Protein AF-A0A076LBC9-F1 (afdb_monomer)

Sequence (46 aa):
MRLKAIKITSRDGETFFKCPRCGKIFRYSKDYTRHVNKAHGHLFKK

Mean predicted aligned error: 3.48 Å

Nearest PDB structures (foldseek):
  6skg-assembly1_Bo  TM=9.068E-01  e=6.094E-05  Thermococcus kodakarensis
  6dfb-assembly1_A  TM=8.398E-01  e=9.810E-02  Homo sapiens
  8pxx-assembly1_A  TM=6.597E-01  e=7.573E-01  Homo sapiens
  1o6w-assembly1_A  TM=7.948E-01  e=2.036E+00  Saccharomyces cerevisiae
  1eg4-assembly1_A  TM=5.363E-01  e=2.036E+00  Homo sapiens

Radius of gyration: 11.18 Å; Cα contacts (8 Å, |Δi|>4): 55; chains: 1; bounding box: 15×21×36 Å

Structure (mmCIF, N/CA/C/O backbone):
data_AF-A0A076LBC9-F1
#
_entry.id   AF-A0A076LBC9-F1
#
loop_
_atom_site.group_PDB
_atom_site.id
_atom_site.type_symbol
_atom_site.label_atom_id
_atom_site.label_alt_id
_atom_site.label_comp_id
_atom_site.label_asym_id
_atom_site.label_entity_id
_atom_site.label_seq_id
_atom_site.pdbx_PDB_ins_code
_atom_site.Cartn_x
_atom_site.Cartn_y
_atom_site.Cartn_z
_atom_site.occupancy
_atom_site.B_iso_or_equiv
_atom_site.auth_seq_id
_atom_site.auth_comp_id
_atom_site.auth_asym_id
_atom_site.auth_atom_id
_atom_site.pdbx_PDB_model_num
ATOM 1 N N . MET A 1 1 ? -7.719 3.212 -12.212 1.00 61.22 1 MET A N 1
ATOM 2 C CA . MET A 1 1 ? -7.692 2.068 -11.267 1.00 61.22 1 MET A CA 1
ATOM 3 C C . MET A 1 1 ? -6.541 2.268 -10.291 1.00 61.22 1 MET A C 1
ATOM 5 O O . MET A 1 1 ? -5.472 2.644 -10.739 1.00 61.22 1 MET A O 1
ATOM 9 N N . ARG A 1 2 ? -6.726 2.079 -8.979 1.00 71.00 2 ARG A N 1
ATOM 10 C CA . ARG A 1 2 ? -5.634 2.164 -7.988 1.00 71.00 2 ARG A CA 1
ATOM 11 C C . ARG A 1 2 ? -5.359 0.756 -7.475 1.00 71.00 2 ARG A C 1
ATOM 13 O O . ARG A 1 2 ? -6.245 0.162 -6.871 1.00 71.00 2 ARG A O 1
ATOM 20 N N . LEU A 1 3 ? -4.163 0.212 -7.713 1.00 84.38 3 LEU A N 1
ATOM 21 C CA . LEU A 1 3 ? -3.795 -1.075 -7.114 1.00 84.38 3 LEU A CA 1
ATOM 22 C C . LEU A 1 3 ? -3.724 -0.886 -5.593 1.00 84.38 3 LEU A C 1
ATOM 24 O O . LEU A 1 3 ? -2.889 -0.128 -5.087 1.00 84.38 3 LEU A O 1
ATOM 28 N N . LYS A 1 4 ? -4.611 -1.557 -4.856 1.00 90.69 4 LYS A N 1
ATOM 29 C CA . LYS A 1 4 ? -4.601 -1.607 -3.389 1.00 90.69 4 LYS A CA 1
ATOM 30 C C . LYS A 1 4 ? -3.768 -2.806 -2.938 1.00 90.69 4 LYS A C 1
ATOM 32 O O . LYS A 1 4 ? -3.920 -3.893 -3.485 1.00 90.69 4 LYS A O 1
ATOM 37 N N . ALA A 1 5 ? -2.893 -2.607 -1.953 1.00 94.69 5 ALA A N 1
ATOM 38 C CA . ALA A 1 5 ? -2.099 -3.701 -1.403 1.00 94.69 5 ALA A CA 1
ATOM 39 C C . ALA A 1 5 ? -2.988 -4.705 -0.665 1.00 94.69 5 ALA A C 1
ATOM 41 O O . ALA A 1 5 ? -3.912 -4.311 0.052 1.00 94.69 5 ALA A O 1
ATOM 42 N N . ILE A 1 6 ? -2.639 -5.984 -0.772 1.00 95.94 6 ILE A N 1
ATOM 43 C CA . ILE A 1 6 ? -3.130 -7.034 0.119 1.00 95.94 6 ILE A CA 1
ATOM 44 C C . ILE A 1 6 ? -2.315 -6.935 1.413 1.00 95.94 6 ILE A C 1
ATOM 46 O O . ILE A 1 6 ? -1.086 -6.978 1.361 1.00 95.94 6 ILE A O 1
ATOM 50 N N . LYS A 1 7 ? -2.972 -6.776 2.566 1.00 96.00 7 LYS A N 1
ATOM 51 C CA . LYS A 1 7 ? -2.291 -6.816 3.868 1.00 96.00 7 LYS A CA 1
ATOM 52 C C . LYS A 1 7 ? -2.079 -8.270 4.277 1.00 96.00 7 LYS A C 1
ATOM 54 O O . LYS A 1 7 ? -3.020 -9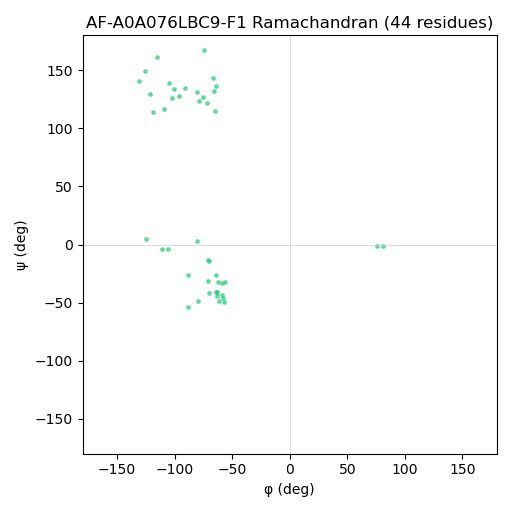.054 4.214 1.00 96.00 7 LYS A O 1
ATOM 59 N N . ILE A 1 8 ? -0.862 -8.610 4.680 1.00 95.75 8 ILE A N 1
ATOM 60 C CA . ILE A 1 8 ? -0.502 -9.937 5.182 1.00 95.75 8 ILE A CA 1
ATOM 61 C C . ILE A 1 8 ? 0.032 -9.752 6.591 1.00 95.75 8 ILE A C 1
ATOM 63 O O . ILE A 1 8 ? 0.913 -8.924 6.789 1.00 95.75 8 ILE A O 1
ATOM 67 N N . THR A 1 9 ? -0.470 -10.518 7.547 1.00 96.06 9 THR A N 1
ATOM 68 C CA . THR A 1 9 ? 0.048 -10.514 8.915 1.00 96.06 9 THR A CA 1
ATOM 69 C C . THR A 1 9 ? 0.920 -11.750 9.105 1.00 96.06 9 THR A C 1
ATOM 71 O O . THR A 1 9 ? 0.483 -12.858 8.798 1.00 96.06 9 THR A O 1
ATOM 74 N N . SER A 1 10 ? 2.163 -11.558 9.550 1.00 93.75 10 SER A N 1
ATOM 75 C CA . 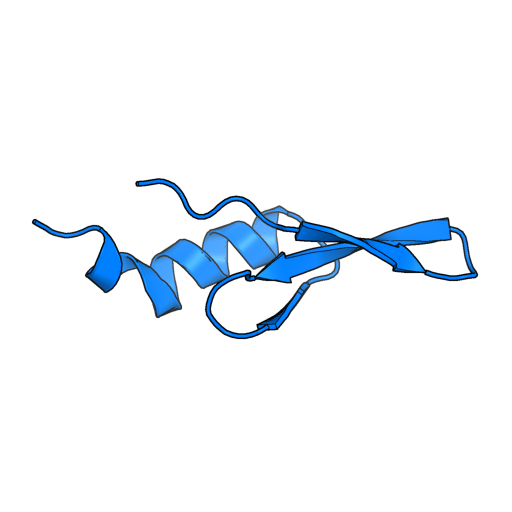SER A 1 10 ? 3.066 -12.652 9.918 1.00 93.75 10 SER A CA 1
ATOM 76 C C . SER A 1 10 ? 2.653 -13.269 11.251 1.00 93.75 10 SER A C 1
ATOM 78 O O . SER A 1 10 ? 1.875 -12.691 12.012 1.00 93.75 10 SER A O 1
ATOM 80 N N . ARG A 1 11 ? 3.229 -14.431 11.561 1.00 92.94 11 ARG A N 1
ATOM 81 C CA . ARG A 1 11 ? 3.066 -15.110 12.848 1.00 92.94 11 ARG A CA 1
ATOM 82 C C . ARG A 1 11 ? 3.476 -14.229 14.032 1.00 92.94 11 ARG A C 1
ATOM 84 O O . ARG A 1 11 ? 2.852 -14.309 15.080 1.00 92.94 11 ARG A O 1
ATOM 91 N N . ASP A 1 12 ? 4.455 -13.354 13.827 1.00 93.88 12 ASP A N 1
ATOM 92 C CA . ASP A 1 12 ? 4.962 -12.396 14.817 1.00 93.88 12 ASP A CA 1
ATOM 93 C C . ASP A 1 12 ? 4.085 -11.134 14.955 1.00 93.88 12 ASP A C 1
ATOM 95 O O . ASP A 1 12 ? 4.435 -10.200 15.670 1.00 93.88 12 ASP A O 1
ATOM 99 N N . GLY A 1 13 ? 2.960 -11.057 14.232 1.00 94.69 13 GLY A N 1
ATOM 100 C CA . GLY A 1 13 ? 2.070 -9.891 14.227 1.00 94.69 13 GLY A CA 1
ATOM 101 C C . GLY A 1 13 ? 2.529 -8.744 13.318 1.00 94.69 13 GLY A C 1
ATOM 102 O O . GLY A 1 13 ? 1.824 -7.743 13.177 1.00 94.69 13 GLY A O 1
ATOM 103 N N . GLU A 1 14 ? 3.673 -8.879 12.644 1.00 95.62 14 GLU A N 1
ATOM 104 C CA . GLU A 1 14 ? 4.127 -7.889 11.668 1.00 95.62 14 GLU A CA 1
ATOM 105 C C . GLU A 1 14 ? 3.197 -7.834 10.449 1.00 95.62 14 GLU A C 1
ATOM 107 O O . GLU A 1 14 ? 2.858 -8.857 9.853 1.00 95.62 14 GLU A O 1
ATOM 112 N N . THR A 1 15 ? 2.806 -6.625 10.041 1.00 95.44 15 THR A N 1
ATOM 113 C CA . THR A 1 15 ? 1.986 -6.414 8.841 1.00 95.44 15 THR A CA 1
ATOM 114 C C . THR A 1 15 ? 2.852 -6.074 7.631 1.00 95.44 15 THR A C 1
ATOM 116 O O . THR A 1 15 ? 3.611 -5.109 7.642 1.00 95.44 15 THR A O 1
ATOM 119 N N . PHE A 1 16 ? 2.645 -6.812 6.548 1.00 97.12 16 PH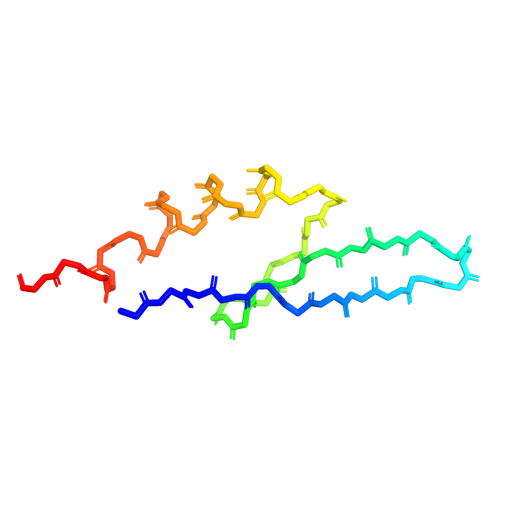E A N 1
ATOM 120 C CA . PHE A 1 16 ? 3.264 -6.631 5.243 1.00 97.12 16 PHE A CA 1
ATOM 121 C C . PHE A 1 16 ? 2.227 -6.258 4.179 1.00 97.12 16 PHE A C 1
ATOM 123 O O . PHE A 1 16 ? 1.025 -6.488 4.316 1.00 97.12 16 PHE A O 1
ATOM 130 N N . PHE A 1 17 ? 2.709 -5.699 3.076 1.00 97.31 17 PHE A N 1
ATOM 131 C CA . PHE A 1 17 ? 1.921 -5.230 1.944 1.00 97.31 17 PHE A CA 1
ATOM 132 C C . PHE A 1 17 ? 2.322 -6.009 0.696 1.00 97.31 17 PHE A C 1
ATOM 134 O O . PHE A 1 17 ? 3.437 -5.864 0.205 1.00 97.31 17 PHE A O 1
ATOM 141 N N . LYS A 1 18 ? 1.416 -6.818 0.153 1.00 97.25 18 LYS A N 1
ATOM 142 C CA . LYS A 1 18 ? 1.630 -7.574 -1.081 1.00 97.25 18 LYS A CA 1
ATOM 143 C C . LYS A 1 18 ? 0.966 -6.896 -2.265 1.00 97.25 18 LYS A C 1
ATOM 145 O O . LYS A 1 18 ? -0.199 -6.500 -2.209 1.00 97.25 18 LYS A O 1
ATOM 150 N N . CYS A 1 19 ? 1.709 -6.792 -3.360 1.00 96.56 19 CYS A N 1
ATOM 151 C CA . CYS A 1 19 ? 1.183 -6.317 -4.625 1.00 96.56 19 CYS A CA 1
ATOM 152 C C . CYS A 1 19 ? 0.264 -7.376 -5.248 1.00 96.56 19 CYS A C 1
ATOM 154 O O . CYS A 1 19 ? 0.737 -8.480 -5.528 1.00 96.56 19 CYS A O 1
ATOM 156 N N . PRO A 1 20 ? -1.019 -7.067 -5.520 1.00 94.94 20 PRO A N 1
ATOM 157 C CA . PRO A 1 20 ? -1.938 -8.037 -6.117 1.00 94.94 20 PRO A CA 1
ATOM 158 C C . PRO A 1 20 ? -1.599 -8.358 -7.579 1.00 94.94 20 PRO A C 1
ATOM 160 O O . PRO A 1 20 ? -2.094 -9.341 -8.115 1.00 94.94 20 PRO A O 1
ATOM 163 N N . ARG A 1 21 ? -0.750 -7.553 -8.234 1.00 93.44 21 ARG A N 1
ATOM 164 C CA . ARG A 1 21 ? -0.363 -7.767 -9.633 1.00 93.44 21 ARG A CA 1
ATOM 165 C C . ARG A 1 21 ? 0.859 -8.679 -9.764 1.00 93.44 21 ARG A C 1
ATOM 167 O O . ARG A 1 21 ? 0.809 -9.665 -10.491 1.00 93.44 21 ARG A O 1
ATOM 174 N N . CYS A 1 22 ? 1.965 -8.368 -9.099 1.00 95.94 22 CYS A N 1
ATOM 175 C CA . C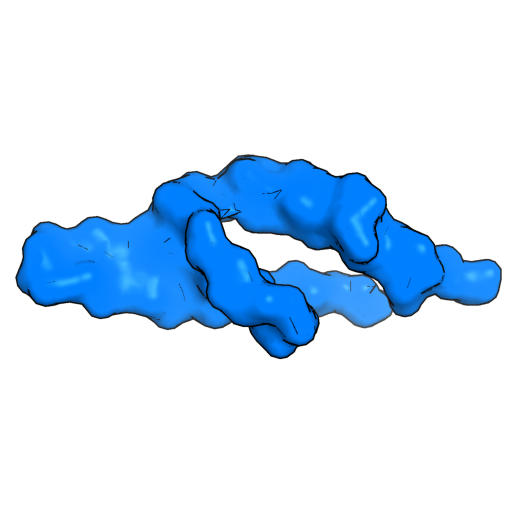YS A 1 22 ? 3.211 -9.136 -9.246 1.00 95.94 22 CYS A CA 1
ATOM 176 C C . CYS A 1 22 ? 3.540 -10.036 -8.046 1.00 95.94 22 CYS A C 1
ATOM 178 O O . CYS A 1 22 ? 4.540 -10.741 -8.072 1.00 95.94 22 CYS A O 1
ATOM 180 N N . GLY A 1 23 ? 2.747 -9.992 -6.97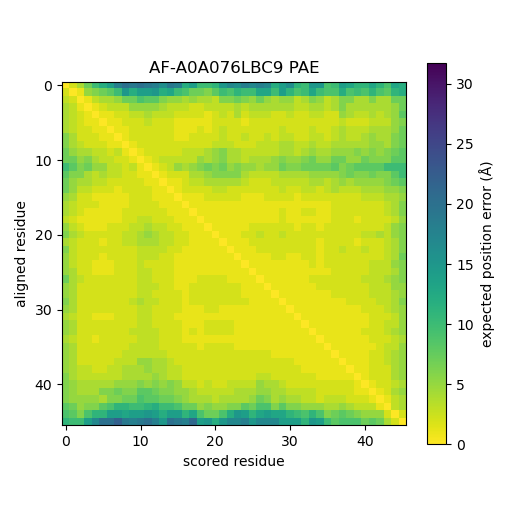2 1.00 95.81 23 GLY A N 1
ATOM 181 C CA . GLY A 1 23 ? 2.962 -10.806 -5.775 1.00 95.81 23 GLY A CA 1
ATOM 182 C C . GLY A 1 23 ? 4.093 -10.333 -4.858 1.00 95.81 23 GLY A C 1
ATOM 183 O O . GLY A 1 23 ? 4.280 -10.925 -3.798 1.00 95.81 23 GLY A O 1
ATOM 184 N N . LYS A 1 24 ? 4.813 -9.259 -5.213 1.00 97.00 24 LYS A N 1
ATOM 185 C CA . LYS A 1 24 ? 5.926 -8.724 -4.416 1.00 97.00 24 LYS A CA 1
ATOM 186 C C . LYS A 1 24 ? 5.444 -8.216 -3.054 1.00 97.00 24 LYS A C 1
ATOM 188 O O . LYS A 1 24 ? 4.412 -7.545 -2.981 1.00 97.00 24 LYS A O 1
ATOM 193 N N . ILE A 1 25 ? 6.189 -8.536 -1.999 1.00 97.25 25 ILE A N 1
ATOM 194 C CA . ILE A 1 25 ? 5.867 -8.211 -0.604 1.00 97.25 25 ILE A CA 1
ATOM 195 C C . ILE A 1 25 ? 6.756 -7.056 -0.133 1.00 97.25 25 ILE A C 1
ATOM 197 O O . ILE A 1 25 ? 7.943 -7.003 -0.449 1.00 97.25 25 ILE A O 1
ATOM 201 N N . PHE A 1 26 ? 6.175 -6.127 0.618 1.00 97.12 26 PHE A N 1
ATOM 202 C CA . PHE A 1 26 ? 6.830 -4.942 1.157 1.00 97.12 26 PHE A CA 1
ATOM 203 C C . PHE A 1 26 ? 6.530 -4.818 2.647 1.00 97.12 26 PHE A C 1
ATOM 205 O O . PHE A 1 26 ? 5.397 -5.036 3.066 1.00 97.12 26 PHE A O 1
ATOM 212 N N . ARG A 1 27 ? 7.518 -4.410 3.446 1.00 96.12 27 ARG A N 1
ATOM 213 C CA . ARG A 1 27 ? 7.321 -4.162 4.884 1.00 96.12 27 ARG A CA 1
ATOM 214 C C . ARG A 1 27 ? 6.490 -2.907 5.154 1.00 96.12 27 ARG A C 1
ATOM 216 O O . ARG A 1 27 ? 5.730 -2.862 6.110 1.00 96.12 27 ARG A O 1
ATOM 223 N N . TYR A 1 28 ? 6.590 -1.895 4.289 1.00 95.69 28 TYR A N 1
ATOM 224 C CA . TYR A 1 28 ? 5.923 -0.608 4.487 1.00 95.69 28 TYR A CA 1
ATOM 225 C C . TYR A 1 28 ? 5.044 -0.201 3.299 1.00 95.69 28 TYR A C 1
ATOM 227 O O . TYR A 1 28 ? 5.349 -0.467 2.133 1.00 95.69 28 TYR A O 1
ATOM 235 N N . SER A 1 29 ? 3.971 0.539 3.592 1.00 94.50 29 SER A N 1
ATOM 236 C CA . SER A 1 29 ? 3.028 1.063 2.593 1.00 94.50 29 SER A CA 1
ATOM 237 C C . SER A 1 29 ? 3.680 2.039 1.602 1.00 94.50 29 SER A C 1
ATOM 239 O O . SER A 1 29 ? 3.300 2.083 0.427 1.00 94.50 29 SER A O 1
ATOM 241 N N . LYS A 1 30 ? 4.691 2.796 2.049 1.00 95.31 30 LYS A N 1
ATOM 242 C CA . LYS A 1 30 ? 5.484 3.709 1.208 1.00 95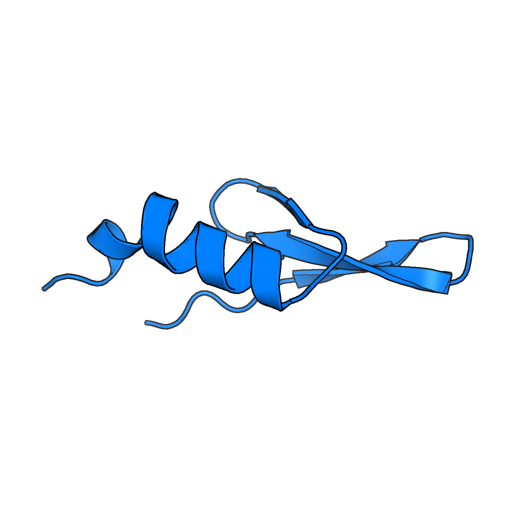.31 30 LYS A CA 1
ATOM 243 C C . LYS A 1 30 ? 6.253 2.965 0.116 1.00 95.31 30 LYS A C 1
ATOM 245 O O . LYS A 1 30 ? 6.257 3.396 -1.036 1.00 95.31 30 LYS A O 1
ATOM 250 N N . ASP A 1 31 ? 6.831 1.813 0.454 1.00 96.44 31 ASP A N 1
ATOM 251 C CA . ASP A 1 31 ? 7.583 0.987 -0.491 1.00 96.44 31 ASP A CA 1
ATOM 252 C C . ASP A 1 31 ? 6.659 0.341 -1.512 1.00 96.44 31 ASP A C 1
ATOM 254 O O . ASP A 1 31 ? 6.944 0.382 -2.709 1.00 96.44 31 ASP A O 1
ATOM 258 N N . TYR A 1 32 ? 5.506 -0.147 -1.052 1.00 97.00 32 TYR A N 1
ATOM 259 C CA . TYR A 1 32 ? 4.444 -0.620 -1.929 1.00 97.00 32 TYR A CA 1
ATOM 260 C C . TYR A 1 32 ? 3.986 0.467 -2.916 1.00 97.00 32 TYR A C 1
ATOM 262 O O . TYR A 1 32 ? 3.931 0.228 -4.121 1.00 97.00 32 TYR A O 1
ATOM 270 N N . THR A 1 33 ? 3.702 1.679 -2.433 1.00 94.56 33 THR A N 1
ATOM 271 C CA . THR A 1 33 ? 3.220 2.784 -3.281 1.00 94.56 33 THR A CA 1
ATOM 272 C C . THR A 1 33 ? 4.266 3.183 -4.321 1.00 94.56 33 THR A C 1
ATOM 274 O O . THR A 1 33 ? 3.953 3.322 -5.505 1.00 94.56 33 THR A O 1
ATOM 277 N N . ARG A 1 34 ? 5.533 3.295 -3.903 1.00 95.31 34 ARG A N 1
ATOM 278 C CA . ARG A 1 34 ? 6.663 3.554 -4.803 1.00 95.31 34 ARG A CA 1
ATOM 279 C C . ARG A 1 34 ? 6.793 2.469 -5.870 1.00 95.31 34 ARG A C 1
ATOM 281 O O . ARG A 1 34 ? 7.006 2.786 -7.039 1.00 95.31 34 ARG A O 1
ATOM 288 N N . HIS A 1 35 ? 6.652 1.206 -5.478 1.00 96.12 35 HIS A N 1
ATOM 289 C CA . HIS A 1 35 ? 6.671 0.084 -6.405 1.00 96.12 35 HIS A CA 1
ATOM 290 C C . HIS A 1 35 ? 5.529 0.162 -7.420 1.00 96.12 35 HIS A C 1
ATOM 292 O O . HIS A 1 35 ? 5.798 0.052 -8.611 1.00 96.12 35 HIS A O 1
ATOM 298 N N . VAL A 1 36 ? 4.289 0.392 -6.981 1.00 94.38 36 VAL A N 1
ATOM 299 C CA . VAL A 1 36 ? 3.133 0.497 -7.884 1.00 94.38 36 VAL A CA 1
ATOM 300 C C . VAL A 1 36 ? 3.347 1.608 -8.906 1.00 94.38 36 VAL A C 1
ATOM 302 O O . VAL A 1 36 ? 3.175 1.367 -10.094 1.00 94.38 36 VAL A O 1
ATOM 305 N N . ASN A 1 37 ? 3.798 2.788 -8.478 1.00 92.88 37 ASN A N 1
ATOM 306 C CA . ASN A 1 37 ? 4.025 3.907 -9.393 1.00 92.88 37 ASN A CA 1
ATOM 307 C C . ASN A 1 37 ? 5.131 3.618 -10.418 1.00 92.88 37 ASN A C 1
ATOM 309 O O . ASN A 1 37 ? 4.971 3.946 -11.589 1.00 92.88 37 ASN A O 1
ATOM 313 N N . LYS A 1 38 ? 6.239 2.986 -10.008 1.00 94.19 38 LYS A N 1
ATOM 314 C CA . LYS A 1 38 ? 7.367 2.706 -10.914 1.00 94.19 38 LYS A CA 1
ATOM 315 C C . LYS A 1 38 ? 7.144 1.480 -11.803 1.00 94.19 38 LYS A C 1
ATOM 317 O O . LYS A 1 38 ? 7.363 1.548 -13.003 1.00 94.19 38 LYS A O 1
ATOM 322 N N . ALA A 1 39 ? 6.729 0.360 -11.219 1.00 93.94 39 ALA A N 1
ATOM 323 C CA . ALA A 1 39 ? 6.628 -0.926 -11.911 1.00 93.94 39 ALA A CA 1
ATOM 324 C C . ALA A 1 39 ? 5.276 -1.134 -12.603 1.00 93.94 39 ALA A C 1
ATOM 326 O O . ALA A 1 39 ? 5.190 -1.888 -13.565 1.00 93.94 39 ALA A O 1
ATOM 327 N N . HIS A 1 40 ? 4.219 -0.484 -12.114 1.00 92.56 40 HIS A N 1
ATOM 328 C CA . HIS A 1 40 ? 2.851 -0.654 -12.607 1.00 92.56 40 HIS A CA 1
ATOM 329 C C . HIS A 1 40 ? 2.199 0.668 -13.024 1.00 92.56 40 HIS A C 1
ATOM 331 O O . HIS A 1 40 ? 1.040 0.667 -13.421 1.00 92.56 40 HIS A O 1
ATOM 337 N N . GLY A 1 41 ? 2.929 1.789 -12.997 1.00 89.44 41 GLY A N 1
ATOM 338 C CA . GLY A 1 41 ? 2.405 3.099 -13.393 1.00 89.44 41 GLY A CA 1
ATOM 339 C C . GLY A 1 41 ? 1.907 3.135 -14.837 1.00 89.44 41 GLY A C 1
ATOM 340 O O . GLY A 1 41 ? 0.909 3.788 -15.129 1.00 89.44 41 GLY A O 1
ATOM 341 N N . HIS A 1 42 ? 2.554 2.373 -15.725 1.00 88.00 42 HIS A N 1
ATOM 342 C CA . HIS A 1 42 ? 2.146 2.235 -17.124 1.00 88.00 42 HIS A CA 1
ATOM 343 C C . HIS A 1 42 ? 0.769 1.574 -17.283 1.00 88.00 42 HIS A C 1
ATOM 345 O O . HIS A 1 42 ? 0.076 1.878 -18.242 1.00 88.00 42 HIS A O 1
ATOM 351 N N . LEU A 1 43 ? 0.334 0.739 -16.330 1.00 84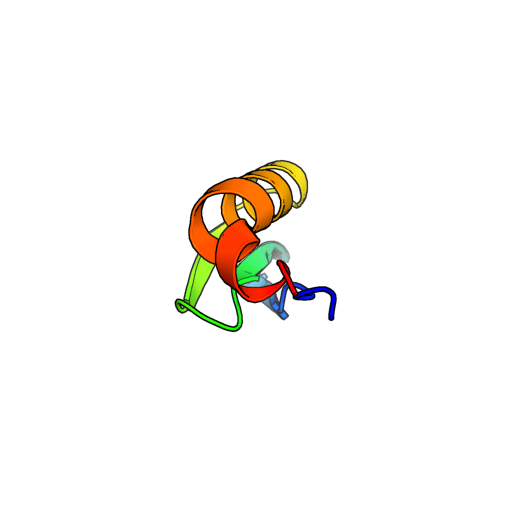.94 43 LEU A N 1
ATOM 352 C CA . LEU A 1 43 ? -0.985 0.093 -16.365 1.00 84.94 43 LEU A CA 1
ATOM 353 C C . LEU A 1 43 ? -2.135 1.076 -16.114 1.00 84.94 43 LEU A C 1
ATOM 355 O O . LEU A 1 43 ? -3.296 0.726 -16.305 1.00 84.94 43 LEU A O 1
ATOM 359 N N . PHE A 1 44 ? -1.831 2.281 -15.630 1.00 78.44 44 PHE A N 1
ATOM 360 C CA . PHE A 1 44 ? -2.827 3.312 -15.341 1.00 78.44 44 PHE A CA 1
ATOM 361 C C . PHE A 1 44 ? -2.757 4.503 -16.295 1.00 78.44 44 PHE A C 1
ATOM 363 O O . PHE A 1 44 ? -3.584 5.407 -16.170 1.00 78.44 44 PHE A O 1
ATOM 370 N N . LYS A 1 45 ? -1.781 4.532 -17.212 1.00 69.88 45 LYS A N 1
ATOM 371 C CA . LYS A 1 45 ? -1.780 5.505 -18.304 1.00 69.88 45 LYS A CA 1
ATOM 372 C C . LYS A 1 45 ? -2.820 5.057 -19.332 1.00 69.88 45 LYS A C 1
ATOM 374 O O . LYS A 1 45 ? -2.843 3.889 -19.706 1.00 69.88 45 LYS A O 1
ATOM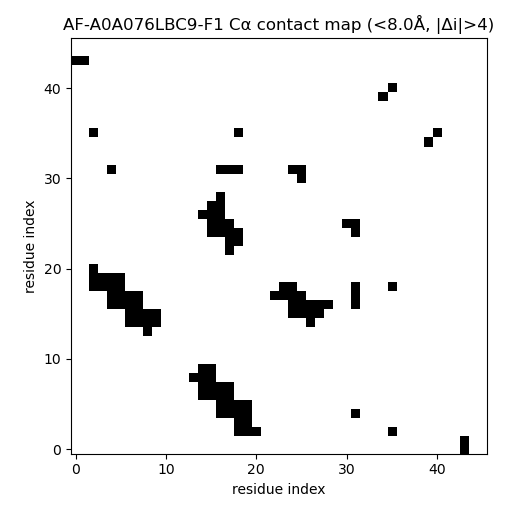 379 N N . LYS A 1 46 ? -3.714 5.984 -19.668 1.00 61.91 46 LYS A N 1
ATOM 380 C CA . LYS A 1 46 ? -4.764 5.817 -20.673 1.00 61.91 46 LYS A CA 1
ATOM 381 C C . LYS A 1 46 ? -4.158 5.835 -22.069 1.00 61.91 46 LYS A C 1
ATOM 383 O O . LYS A 1 46 ? -3.180 6.598 -22.244 1.00 61.91 46 LYS A O 1
#

InterPro domains:
  IPR013087 Zinc finger C2H2-type [PF00096] (17-40)
  IPR013087 Zinc finger C2H2-type [PS00028] (19-40)
  IPR013087 Zinc finger C2H2-type [PS50157] (17-46)
  IPR036236 Zinc finger C2H2 superfamily [SSF57667] (12-42)

pLDDT: mean 91.6, std 8.8, range [61.22, 97.31]

Secondary structure (DSSP, 8-state):
---PPEEEE-TTS-EEEE-TTT--EESSHHHHHHHHHHHSGGGG--

Solvent-accessible surface area (backbone atoms only — not comparable to full-atom values): 2894 Å² total; per-residue (Å²): 128,80,91,66,64,45,78,43,70,47,97,88,66,51,62,30,30,25,37,82,85,80,6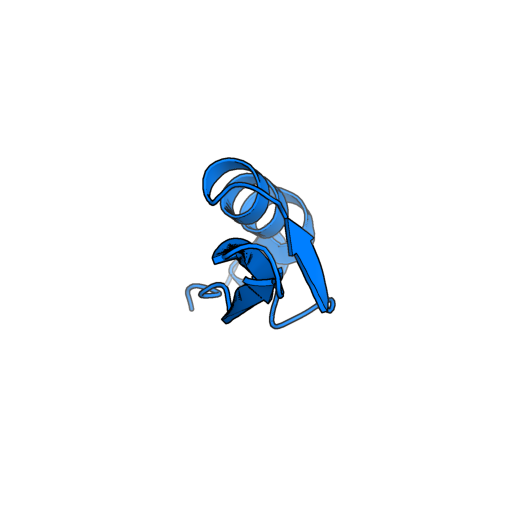4,53,75,25,75,43,71,68,56,42,51,53,43,44,54,71,79,44,36,72,79,61,60,129

Foldseek 3Di:
DDFAFDWDADPVRQIWTAGPPPRDIGSDPVVVVVCCCVVVVVVPDD

Organism: NCBI:txid1301915